Protein AF-A0A9P5XIA2-F1 (afdb_monomer_lite)

Organism: NCBI:txid1400762

Structure (mmCIF, N/CA/C/O backbone):
data_AF-A0A9P5XIA2-F1
#
_entry.id   AF-A0A9P5XIA2-F1
#
loop_
_atom_site.group_PDB
_atom_site.id
_atom_site.type_symbol
_atom_site.label_atom_id
_atom_site.label_alt_id
_atom_site.label_comp_id
_atom_site.label_asym_id
_atom_site.label_entity_id
_atom_site.label_seq_id
_atom_site.pdbx_PDB_ins_code
_atom_site.Cartn_x
_atom_site.Cartn_y
_atom_site.Cartn_z
_atom_site.occupancy
_atom_site.B_iso_or_equiv
_atom_site.auth_seq_id
_atom_site.auth_comp_id
_atom_site.auth_asym_id
_atom_site.auth_atom_id
_atom_site.pdbx_PDB_model_num
ATOM 1 N N . MET A 1 1 ? -9.501 16.429 47.207 1.00 60.09 1 MET A N 1
ATOM 2 C CA . MET A 1 1 ? -9.971 17.056 45.946 1.00 60.09 1 MET A CA 1
ATOM 3 C C . MET A 1 1 ? -9.148 16.689 44.700 1.00 60.09 1 MET A C 1
ATOM 5 O O . MET A 1 1 ? -9.708 16.750 43.618 1.00 60.09 1 MET A O 1
ATOM 9 N N . TYR A 1 2 ? -7.888 16.240 44.804 1.00 67.25 2 TYR A N 1
ATOM 10 C CA . TYR A 1 2 ? -7.043 15.935 43.628 1.00 67.25 2 TYR A CA 1
ATOM 11 C C . TYR A 1 2 ? -7.460 14.675 42.832 1.00 67.25 2 TYR A C 1
ATOM 13 O O . TYR A 1 2 ? -7.381 14.652 41.609 1.00 67.25 2 TYR A O 1
ATOM 21 N N . HIS A 1 3 ? -7.998 13.654 43.509 1.00 76.81 3 HIS A N 1
ATOM 22 C CA . HIS A 1 3 ? -8.394 12.381 42.886 1.00 76.81 3 HIS A CA 1
ATOM 23 C C . HIS A 1 3 ? -9.513 12.520 41.834 1.00 76.81 3 HIS A C 1
ATOM 25 O O . HIS A 1 3 ? -9.555 11.770 40.867 1.00 76.81 3 HIS A O 1
ATOM 31 N N . ARG A 1 4 ? -10.417 13.502 41.986 1.00 78.31 4 ARG A N 1
ATOM 32 C CA . ARG A 1 4 ? -11.490 13.744 41.002 1.00 78.31 4 ARG A CA 1
ATOM 33 C C . ARG A 1 4 ? -10.972 14.404 39.723 1.00 78.31 4 ARG A C 1
ATOM 35 O O . ARG A 1 4 ? -11.430 14.041 38.649 1.00 78.31 4 ARG A O 1
ATOM 42 N N . ASN A 1 5 ? -10.000 15.311 39.831 1.00 83.44 5 ASN A N 1
ATOM 43 C CA . ASN A 1 5 ? -9.416 15.974 38.663 1.00 83.44 5 ASN A CA 1
ATOM 44 C C . ASN A 1 5 ? -8.568 15.009 37.825 1.00 83.44 5 ASN A C 1
ATOM 46 O O . ASN A 1 5 ? -8.621 15.071 36.603 1.00 83.44 5 ASN A O 1
ATOM 50 N N . LEU A 1 6 ? -7.847 14.078 38.463 1.00 88.62 6 LEU A N 1
ATOM 51 C CA . LEU A 1 6 ? -7.037 13.086 37.747 1.00 88.62 6 LEU A CA 1
ATOM 52 C C . LEU A 1 6 ? -7.884 12.177 36.846 1.00 88.62 6 LEU A C 1
ATOM 54 O O . LEU A 1 6 ? -7.543 11.954 35.686 1.00 88.62 6 LEU A O 1
ATOM 58 N N . ASN A 1 7 ? -9.009 11.689 37.375 1.00 88.12 7 ASN A N 1
ATOM 59 C CA . ASN A 1 7 ? -9.893 10.779 36.649 1.00 88.12 7 ASN A CA 1
ATOM 60 C C . ASN A 1 7 ? -10.528 11.458 35.431 1.00 88.12 7 ASN A C 1
ATOM 62 O O . ASN A 1 7 ? -10.588 10.860 34.360 1.00 88.12 7 ASN A O 1
ATOM 66 N N . SER A 1 8 ? -10.951 12.717 35.567 1.00 86.44 8 SER A N 1
ATOM 67 C CA . SER A 1 8 ? -11.524 13.478 34.452 1.00 86.44 8 SER A CA 1
ATOM 68 C C . SER A 1 8 ? -10.511 13.698 33.326 1.00 86.44 8 SER A C 1
ATOM 70 O O . SER A 1 8 ? -10.838 13.495 32.158 1.00 86.44 8 SER A O 1
ATOM 72 N N . THR A 1 9 ? -9.265 14.045 33.656 1.00 91.38 9 THR A N 1
ATOM 73 C CA . THR A 1 9 ? -8.207 14.240 32.652 1.00 91.38 9 THR A CA 1
ATOM 74 C C . THR A 1 9 ? -7.820 12.928 31.966 1.00 91.38 9 THR A C 1
ATOM 76 O O . THR A 1 9 ? -7.597 12.915 30.758 1.00 91.38 9 THR A O 1
ATOM 79 N N . LEU A 1 10 ? -7.795 11.809 32.698 1.00 91.75 10 LEU A N 1
ATOM 80 C CA . LEU A 1 10 ? -7.494 10.487 32.140 1.00 91.75 10 LEU A CA 1
ATOM 81 C C . LEU A 1 10 ? -8.541 10.031 31.112 1.00 91.75 10 LEU A C 1
ATOM 83 O O . LEU A 1 10 ? -8.175 9.471 30.078 1.00 91.75 10 LEU A O 1
ATOM 87 N N . VAL A 1 11 ? -9.825 10.290 31.372 1.00 92.56 11 VAL A N 1
ATOM 88 C CA . VAL A 1 11 ? -10.928 9.931 30.462 1.00 92.56 11 VAL A CA 1
ATOM 89 C C . VAL A 1 11 ? -10.922 10.809 29.210 1.00 92.56 11 VAL A C 1
ATOM 91 O O . VAL A 1 11 ? -11.108 10.299 28.108 1.00 92.56 11 VAL A O 1
ATOM 94 N N . LEU A 1 12 ? -10.634 12.109 29.345 1.00 91.56 12 LEU A N 1
ATOM 95 C CA . LEU A 1 12 ? -10.448 12.995 28.189 1.00 91.56 12 LEU A CA 1
ATOM 96 C C . LEU A 1 12 ? -9.244 12.567 27.336 1.00 91.56 12 LEU A C 1
ATOM 98 O O . LEU A 1 12 ? -9.320 12.588 26.110 1.00 91.56 12 LEU A O 1
ATOM 102 N N . LEU A 1 13 ? -8.155 12.129 27.973 1.00 91.50 13 LEU A N 1
ATOM 103 C CA . LEU A 1 13 ? -6.953 11.667 27.281 1.00 91.50 13 LEU A CA 1
ATOM 104 C C . LEU A 1 13 ? -7.182 10.340 26.542 1.00 91.50 13 LEU A C 1
ATOM 106 O O . LEU A 1 13 ? -6.818 10.215 25.376 1.00 91.50 13 LEU A O 1
ATOM 110 N N . THR A 1 14 ? -7.816 9.358 27.189 1.00 88.62 14 THR A N 1
ATOM 111 C CA . THR A 1 14 ? -8.122 8.058 26.560 1.00 88.62 14 THR A CA 1
ATOM 112 C C . THR A 1 14 ? -9.222 8.155 25.506 1.00 88.62 14 THR A C 1
ATOM 114 O O . THR A 1 14 ? -9.151 7.445 24.508 1.00 88.62 14 THR A O 1
ATOM 117 N N . GLY A 1 15 ? -10.197 9.054 25.668 1.00 86.69 15 GLY A N 1
ATOM 118 C CA . GLY A 1 15 ? -11.203 9.339 24.641 1.00 86.69 15 GLY A CA 1
ATOM 119 C C . GLY A 1 15 ? -10.664 10.149 23.457 1.00 86.69 15 GLY A C 1
ATOM 120 O O . GLY A 1 15 ? -11.168 10.014 22.345 1.00 86.69 15 GLY A O 1
ATOM 121 N N . GLY A 1 16 ? -9.638 10.976 23.682 1.00 88.25 16 GLY A N 1
ATOM 122 C CA . GLY A 1 16 ? -9.041 11.834 22.658 1.00 88.25 16 GLY A CA 1
ATOM 123 C C . GLY A 1 16 ? -8.021 11.141 21.754 1.00 88.25 16 GLY A C 1
ATOM 124 O O . GLY A 1 16 ? -7.810 11.605 20.636 1.00 88.25 16 GLY A O 1
ATOM 125 N N . ILE A 1 17 ? -7.392 10.046 22.198 1.00 89.44 17 ILE A N 1
ATOM 126 C CA . ILE A 1 17 ? -6.417 9.295 21.391 1.00 89.44 17 ILE A CA 1
ATOM 127 C C . ILE A 1 17 ? -7.159 8.234 20.563 1.00 89.44 17 ILE A C 1
ATOM 129 O O . ILE A 1 17 ? -7.644 7.244 21.117 1.00 89.44 17 ILE A O 1
ATOM 133 N N . PRO A 1 18 ? -7.235 8.375 19.227 1.00 85.12 18 PRO A N 1
ATOM 134 C CA . PRO A 1 18 ? -7.994 7.456 18.395 1.00 85.12 18 PRO A CA 1
ATOM 135 C C . PRO A 1 18 ? -7.162 6.204 18.080 1.00 85.12 18 PRO A C 1
ATOM 137 O O . PRO A 1 18 ? -6.648 6.041 16.972 1.00 85.12 18 PRO A O 1
ATOM 140 N N . ASN A 1 19 ? -7.048 5.280 19.039 1.00 83.75 19 ASN A N 1
ATOM 141 C CA . ASN A 1 19 ? -6.317 4.015 18.852 1.00 83.75 19 ASN A CA 1
ATOM 142 C C . ASN A 1 19 ? -6.843 3.180 17.667 1.00 83.75 19 ASN A C 1
ATOM 144 O O . ASN A 1 19 ? -6.085 2.462 17.018 1.00 83.75 19 ASN A O 1
ATOM 148 N N . SER A 1 20 ? -8.132 3.300 17.348 1.00 88.62 20 SER A N 1
ATOM 149 C CA . SER A 1 20 ? -8.774 2.606 16.228 1.00 88.62 20 SER A CA 1
ATOM 150 C C . SER A 1 20 ? -8.341 3.123 14.853 1.00 88.62 20 SER A C 1
ATOM 152 O O . SER A 1 20 ? -8.364 2.365 13.881 1.00 88.62 20 SER A O 1
ATOM 154 N N . MET A 1 21 ? -7.903 4.382 14.745 1.00 91.81 21 MET A N 1
ATOM 155 C CA . MET A 1 21 ? -7.559 4.994 13.457 1.00 91.81 21 MET A CA 1
ATOM 156 C C . MET A 1 21 ? -6.360 4.300 12.797 1.00 91.81 21 MET A C 1
ATOM 158 O O . MET A 1 21 ? -6.366 4.052 11.590 1.00 91.81 21 MET A O 1
ATOM 162 N N . HIS A 1 22 ? -5.361 3.911 13.594 1.00 88.81 22 HIS A N 1
ATOM 163 C CA . HIS A 1 22 ? -4.189 3.181 13.102 1.00 88.81 22 HIS A CA 1
ATOM 164 C C . HIS A 1 22 ? -4.533 1.769 12.606 1.00 88.81 22 HIS A C 1
ATOM 166 O O . HIS A 1 22 ? -3.971 1.300 11.608 1.00 88.81 22 HIS A O 1
ATOM 172 N N . THR A 1 23 ? -5.484 1.102 13.262 1.00 94.25 23 THR A N 1
ATOM 173 C CA . THR A 1 23 ? -5.937 -0.238 12.876 1.00 94.25 23 THR A CA 1
ATOM 174 C C . THR A 1 23 ? -6.693 -0.203 11.553 1.00 94.25 23 THR A C 1
ATOM 176 O O . THR A 1 23 ? -6.376 -0.970 10.643 1.00 94.25 23 THR A O 1
ATOM 179 N N . ILE A 1 24 ? -7.649 0.718 11.409 1.00 94.69 24 ILE A N 1
ATOM 180 C CA . ILE A 1 24 ? -8.483 0.824 10.202 1.00 94.69 24 ILE A CA 1
ATOM 181 C C . ILE A 1 24 ? -7.621 1.167 8.980 1.00 94.69 24 ILE A C 1
ATOM 183 O O . ILE A 1 24 ? -7.801 0.581 7.909 1.00 94.69 24 ILE A O 1
ATOM 187 N N . LEU A 1 25 ? -6.639 2.061 9.141 1.00 93.12 25 LEU A N 1
ATOM 188 C CA . LEU A 1 25 ? -5.694 2.401 8.078 1.00 93.12 25 LEU A CA 1
ATOM 189 C C . LEU A 1 25 ? -4.910 1.171 7.593 1.00 93.12 25 LEU A C 1
ATOM 191 O O . LEU A 1 25 ? -4.820 0.936 6.390 1.00 93.12 25 LEU A O 1
ATOM 195 N N . SER A 1 26 ? -4.380 0.365 8.517 1.00 93.44 26 SER A N 1
ATOM 196 C CA . SER A 1 26 ? -3.600 -0.834 8.179 1.00 93.44 26 SER A CA 1
ATOM 197 C C . SER A 1 26 ? -4.432 -1.874 7.429 1.00 93.44 26 SER A C 1
ATOM 199 O O . SER A 1 26 ? -3.982 -2.407 6.415 1.00 93.44 26 SER A O 1
ATOM 201 N N . VAL A 1 27 ? -5.667 -2.119 7.877 1.00 94.62 27 VAL A N 1
ATOM 202 C CA . VAL A 1 27 ? -6.590 -3.051 7.207 1.00 94.62 27 VAL A CA 1
ATOM 203 C C . VAL A 1 27 ? -6.945 -2.550 5.807 1.00 94.62 27 VAL A C 1
ATOM 205 O O . VAL A 1 27 ? -6.914 -3.322 4.851 1.00 94.62 27 VAL A O 1
ATOM 208 N N . THR A 1 28 ? -7.213 -1.251 5.661 1.00 94.62 28 THR A N 1
ATOM 209 C CA . THR A 1 28 ? -7.545 -0.646 4.363 1.00 94.62 28 THR A CA 1
ATOM 210 C C . THR A 1 28 ? -6.390 -0.792 3.374 1.00 94.62 28 THR A C 1
ATOM 212 O O . THR A 1 28 ? -6.601 -1.199 2.231 1.00 94.62 28 THR A O 1
ATOM 215 N N . LEU A 1 29 ? -5.154 -0.531 3.814 1.00 93.00 29 LEU A N 1
ATOM 216 C CA . LEU A 1 29 ? -3.971 -0.711 2.973 1.00 93.00 29 LEU A CA 1
ATOM 217 C C . LEU A 1 29 ? -3.705 -2.180 2.640 1.00 93.00 29 LEU A C 1
ATOM 219 O O . LEU A 1 29 ? -3.279 -2.466 1.527 1.00 93.00 29 LEU A O 1
ATOM 223 N N . PHE A 1 30 ? -3.965 -3.108 3.561 1.00 93.62 30 PHE A N 1
ATOM 224 C CA . PHE A 1 30 ? -3.831 -4.540 3.293 1.00 93.62 30 PHE A CA 1
ATOM 225 C C . PHE A 1 30 ? -4.813 -5.006 2.208 1.00 93.62 30 PHE A C 1
ATOM 227 O O . PHE A 1 30 ? -4.415 -5.666 1.247 1.00 93.62 30 PHE A O 1
ATOM 234 N N . VAL A 1 31 ? -6.081 -4.602 2.314 1.00 94.12 31 VAL A N 1
ATOM 235 C CA . VAL A 1 31 ? -7.097 -4.890 1.291 1.00 94.12 31 VAL A CA 1
ATOM 236 C C . VAL A 1 31 ? -6.716 -4.241 -0.045 1.00 94.12 31 VAL A C 1
ATOM 238 O O . VAL A 1 31 ? -6.794 -4.891 -1.088 1.00 94.12 31 VAL A O 1
ATOM 241 N N . GLY A 1 32 ? -6.236 -2.994 -0.029 1.00 92.38 32 GLY A N 1
ATOM 242 C CA . GLY A 1 32 ? -5.720 -2.310 -1.218 1.00 92.38 32 GLY A CA 1
ATOM 243 C C . GLY A 1 32 ? -4.529 -3.036 -1.854 1.00 92.38 32 GLY A C 1
ATOM 244 O O . GLY A 1 32 ? -4.518 -3.254 -3.063 1.00 92.38 32 GLY A O 1
ATOM 245 N N . ALA A 1 33 ? -3.571 -3.501 -1.049 1.00 92.06 33 ALA A N 1
ATOM 246 C CA . ALA A 1 33 ? -2.412 -4.270 -1.504 1.00 92.06 33 ALA A CA 1
ATOM 247 C C . ALA A 1 33 ? -2.815 -5.598 -2.161 1.00 92.06 33 ALA A C 1
ATOM 249 O O . ALA A 1 33 ? -2.264 -5.960 -3.202 1.00 92.06 33 ALA A O 1
ATOM 250 N N . GLN A 1 34 ? -3.824 -6.287 -1.617 1.00 92.75 34 GLN A N 1
ATOM 251 C CA . GLN A 1 34 ? -4.385 -7.483 -2.249 1.00 92.75 34 GLN A CA 1
ATOM 252 C C . GLN A 1 34 ? -4.974 -7.165 -3.632 1.00 92.75 34 GLN A C 1
ATOM 254 O O . GLN A 1 34 ? -4.771 -7.924 -4.582 1.00 92.75 34 GLN A O 1
ATOM 259 N N . ARG A 1 35 ? -5.667 -6.028 -3.776 1.00 92.12 35 ARG A N 1
ATOM 260 C CA . ARG A 1 35 ? -6.200 -5.574 -5.071 1.00 92.12 35 ARG A CA 1
ATOM 261 C C . ARG A 1 35 ? -5.094 -5.165 -6.043 1.00 92.12 35 ARG A C 1
ATOM 263 O O . ARG A 1 35 ? -5.213 -5.473 -7.226 1.00 92.12 35 ARG A O 1
ATOM 270 N N . PHE A 1 36 ? -4.008 -4.549 -5.580 1.00 92.56 36 PHE A N 1
ATOM 271 C CA . PHE A 1 36 ? -2.852 -4.238 -6.430 1.00 92.56 36 PHE A CA 1
ATOM 272 C C . PHE A 1 36 ? -2.194 -5.505 -6.986 1.00 92.56 36 PHE A C 1
ATOM 274 O O . PHE A 1 36 ? -1.932 -5.576 -8.188 1.00 92.56 36 PHE A O 1
ATOM 281 N N . ALA A 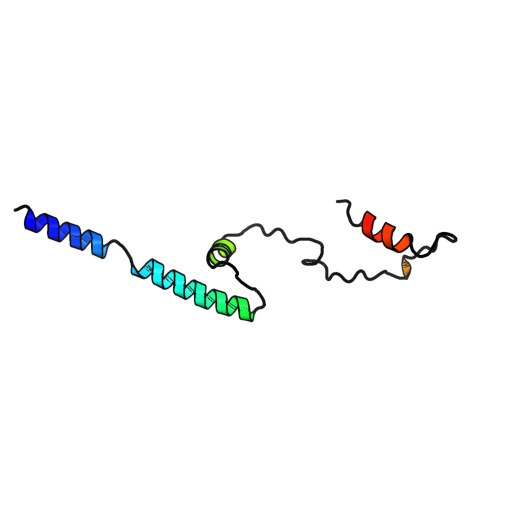1 37 ? -2.049 -6.548 -6.164 1.00 91.88 37 ALA A N 1
ATOM 282 C CA . ALA A 1 37 ? -1.503 -7.828 -6.611 1.00 91.88 37 ALA A CA 1
ATOM 283 C C . ALA A 1 37 ? -2.360 -8.481 -7.714 1.00 91.88 37 ALA A C 1
ATOM 285 O O . ALA A 1 37 ? -1.818 -9.013 -8.683 1.00 91.88 37 ALA 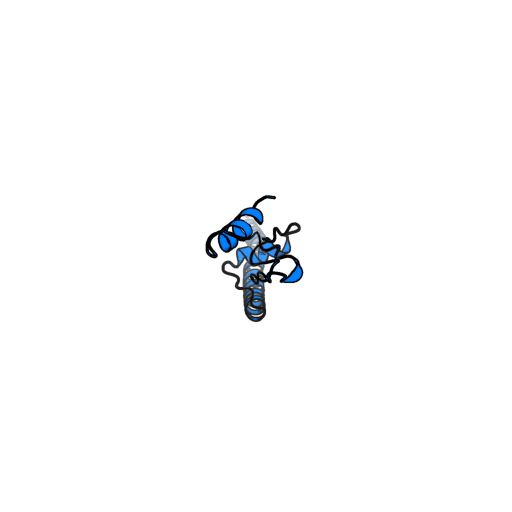A O 1
ATOM 286 N N . GLN A 1 38 ? -3.693 -8.373 -7.626 1.00 93.19 38 GLN A N 1
ATOM 287 C CA . GLN A 1 38 ? -4.610 -8.842 -8.679 1.00 93.19 38 GLN A CA 1
ATOM 288 C C . GLN A 1 38 ? -4.413 -8.103 -10.015 1.00 93.19 38 GLN A C 1
ATOM 290 O O . GLN A 1 38 ? -4.617 -8.689 -11.075 1.00 93.19 38 GLN A O 1
ATOM 295 N N . HIS A 1 39 ? -3.961 -6.846 -9.978 1.00 90.06 39 HIS A N 1
ATOM 296 C CA . HIS A 1 39 ? -3.675 -6.020 -11.157 1.00 90.06 39 HIS A CA 1
ATOM 297 C C . HIS A 1 39 ? -2.198 -6.080 -11.591 1.00 90.06 39 HIS A C 1
ATOM 299 O O . HIS A 1 39 ? -1.737 -5.204 -12.319 1.00 90.06 39 HIS A O 1
ATOM 305 N N . LYS A 1 40 ? -1.449 -7.115 -11.173 1.00 87.44 40 LYS A N 1
ATOM 306 C CA . LYS A 1 40 ? -0.012 -7.310 -11.469 1.00 87.44 40 LYS A CA 1
ATOM 307 C C . LYS A 1 40 ? 0.915 -6.226 -10.892 1.00 87.44 40 LYS A C 1
ATOM 309 O O . LYS A 1 40 ? 2.055 -6.107 -11.333 1.00 87.44 40 LYS A O 1
ATOM 314 N N . ALA A 1 41 ? 0.466 -5.474 -9.888 1.00 85.44 41 ALA A N 1
ATOM 315 C CA . ALA A 1 41 ? 1.283 -4.516 -9.149 1.00 85.44 41 ALA A CA 1
ATOM 316 C C . ALA A 1 41 ? 1.632 -5.090 -7.766 1.00 85.44 41 ALA A C 1
ATOM 318 O O . ALA A 1 41 ? 0.785 -5.189 -6.880 1.00 85.44 41 ALA A O 1
ATOM 319 N N . ILE A 1 42 ? 2.885 -5.506 -7.577 1.00 87.38 42 ILE A N 1
ATOM 320 C CA . ILE A 1 42 ? 3.347 -6.093 -6.313 1.00 87.38 42 ILE A CA 1
ATOM 321 C C . ILE A 1 42 ? 3.817 -4.970 -5.388 1.00 87.38 42 ILE A C 1
ATOM 323 O O . ILE A 1 42 ? 4.792 -4.281 -5.676 1.00 87.38 42 ILE A O 1
ATOM 327 N N . VAL A 1 43 ? 3.136 -4.808 -4.253 1.00 86.62 43 VAL A N 1
ATOM 328 C CA . VAL A 1 43 ? 3.522 -3.857 -3.206 1.00 86.62 43 VAL A CA 1
ATOM 329 C C . VAL A 1 43 ? 4.420 -4.566 -2.194 1.00 86.62 43 VAL A C 1
ATOM 331 O O . VAL A 1 43 ? 3.946 -5.330 -1.359 1.00 86.62 43 VAL A O 1
ATOM 334 N N . THR A 1 44 ? 5.725 -4.307 -2.251 1.00 88.56 44 THR A N 1
ATOM 335 C CA . THR A 1 44 ? 6.725 -4.851 -1.309 1.00 88.56 44 THR A CA 1
ATOM 336 C C . THR A 1 44 ? 6.657 -4.204 0.071 1.00 88.56 44 THR A C 1
ATOM 338 O O . THR A 1 44 ? 6.998 -4.834 1.070 1.00 88.56 44 THR A O 1
ATOM 341 N N . ARG A 1 45 ? 6.206 -2.947 0.150 1.00 89.62 45 ARG A N 1
ATOM 342 C CA . ARG A 1 45 ? 6.067 -2.204 1.405 1.00 89.62 45 ARG A CA 1
ATOM 343 C C . ARG A 1 45 ? 4.734 -1.478 1.443 1.00 89.62 45 ARG A C 1
ATOM 345 O O . ARG A 1 45 ? 4.435 -0.673 0.569 1.00 89.62 45 ARG A O 1
ATOM 352 N N . ILE A 1 46 ? 3.972 -1.700 2.510 1.00 87.06 46 ILE A N 1
ATOM 353 C CA . ILE A 1 46 ? 2.688 -1.026 2.752 1.00 87.06 46 ILE A CA 1
ATOM 354 C C . ILE A 1 46 ? 2.849 0.508 2.708 1.00 87.06 46 ILE A C 1
ATOM 356 O O . ILE A 1 46 ? 1.995 1.206 2.173 1.00 87.06 46 ILE A O 1
ATOM 360 N N . THR A 1 47 ? 3.979 1.035 3.191 1.00 87.88 47 THR A N 1
ATOM 361 C CA . THR A 1 47 ? 4.314 2.469 3.139 1.00 87.88 47 THR A CA 1
ATOM 362 C C . THR A 1 47 ? 4.299 3.029 1.712 1.00 87.88 47 THR A C 1
ATOM 364 O O . THR A 1 47 ? 3.719 4.085 1.483 1.00 87.88 47 THR A O 1
ATOM 367 N N . THR A 1 48 ? 4.824 2.283 0.737 1.00 85.31 48 THR A N 1
ATOM 368 C CA . THR A 1 48 ? 4.905 2.710 -0.667 1.00 85.31 48 THR A CA 1
ATOM 369 C C . THR A 1 48 ? 3.522 2.881 -1.293 1.00 85.31 48 THR A C 1
ATOM 371 O O . THR A 1 48 ? 3.306 3.810 -2.063 1.00 85.31 48 THR A O 1
ATOM 374 N N . ALA A 1 49 ? 2.552 2.042 -0.911 1.00 88.44 49 ALA A N 1
ATOM 375 C CA . ALA A 1 49 ? 1.167 2.178 -1.367 1.00 88.44 49 ALA A CA 1
ATOM 376 C C . ALA A 1 49 ? 0.469 3.435 -0.817 1.00 88.44 49 ALA A C 1
ATOM 378 O O . ALA A 1 49 ? -0.449 3.955 -1.445 1.00 88.44 49 ALA A O 1
ATOM 379 N N . LYS A 1 50 ? 0.883 3.938 0.353 1.00 87.38 50 LYS A N 1
ATOM 380 C CA . LYS A 1 50 ? 0.395 5.219 0.888 1.00 87.38 50 LYS A CA 1
ATOM 381 C C . LYS A 1 50 ? 1.020 6.393 0.137 1.00 87.38 50 LYS A C 1
ATOM 383 O O . LYS A 1 50 ? 0.329 7.351 -0.194 1.00 87.38 50 LYS A O 1
ATOM 388 N N . GLU A 1 51 ? 2.323 6.318 -0.101 1.00 87.69 51 GLU A N 1
ATOM 389 C CA . GLU A 1 51 ? 3.107 7.381 -0.736 1.00 87.69 51 GLU A CA 1
ATOM 390 C C . GLU A 1 51 ? 2.734 7.565 -2.211 1.00 87.69 51 GLU A C 1
ATOM 392 O O . GLU A 1 51 ? 2.670 8.697 -2.688 1.00 87.69 51 GLU A O 1
ATOM 397 N N . SER A 1 52 ? 2.378 6.483 -2.912 1.00 84.62 52 SER A N 1
ATOM 398 C CA . SER A 1 52 ? 1.961 6.540 -4.318 1.00 84.62 52 SER A CA 1
ATOM 399 C C . SER A 1 52 ? 0.696 7.371 -4.558 1.00 84.62 52 SER A C 1
ATOM 401 O O . SER A 1 52 ? 0.495 7.856 -5.665 1.00 84.62 52 SER A O 1
ATOM 403 N N . VAL A 1 53 ? -0.153 7.560 -3.541 1.00 84.75 53 VAL A N 1
ATOM 404 C CA . VAL A 1 53 ? -1.381 8.373 -3.643 1.00 84.75 53 VAL A CA 1
ATOM 405 C C . VAL A 1 53 ? -1.070 9.876 -3.707 1.00 84.75 53 VAL A C 1
ATOM 407 O O . VAL A 1 53 ? -1.877 10.645 -4.218 1.00 84.75 53 VAL A O 1
ATOM 410 N N . GLY A 1 54 ? 0.097 10.300 -3.214 1.00 85.12 54 GLY A N 1
ATOM 411 C CA . GLY A 1 54 ? 0.539 11.699 -3.223 1.00 85.12 54 GLY A CA 1
ATOM 412 C C . GLY A 1 54 ? 1.579 12.024 -4.295 1.00 85.12 54 GLY A C 1
ATOM 413 O O . GLY A 1 54 ? 2.131 13.123 -4.282 1.00 85.12 54 GLY A O 1
ATOM 414 N N . VAL A 1 55 ? 1.893 11.082 -5.190 1.00 88.50 55 VAL A N 1
ATOM 415 C CA . VAL A 1 55 ? 2.891 11.293 -6.243 1.00 88.50 55 VAL A CA 1
ATOM 416 C C . VAL A 1 55 ? 2.263 12.067 -7.404 1.00 88.50 55 VAL A C 1
ATOM 418 O O . VAL A 1 55 ? 1.330 11.601 -8.051 1.00 88.50 55 VAL A O 1
ATOM 421 N N . THR A 1 56 ? 2.784 13.264 -7.676 1.00 85.88 56 THR A N 1
ATOM 422 C CA . THR A 1 56 ? 2.366 14.094 -8.825 1.00 85.88 56 THR A CA 1
ATOM 423 C C . THR A 1 56 ? 3.295 13.918 -10.027 1.00 85.88 56 THR A C 1
ATOM 425 O O . THR A 1 56 ? 2.891 14.131 -11.166 1.00 85.88 56 THR A O 1
ATOM 428 N N . ILE A 1 57 ? 4.549 13.527 -9.784 1.00 85.06 57 ILE A N 1
ATOM 429 C CA . ILE A 1 57 ? 5.570 13.332 -10.816 1.00 85.06 57 ILE A CA 1
ATOM 430 C C . ILE A 1 57 ? 5.977 11.863 -10.791 1.00 85.06 57 ILE A C 1
ATOM 432 O O . ILE A 1 57 ? 6.488 11.375 -9.784 1.00 85.06 57 ILE A O 1
ATOM 436 N N . PHE A 1 58 ? 5.743 11.163 -11.900 1.00 78.94 58 PHE A N 1
ATOM 437 C CA . PHE A 1 58 ? 6.137 9.771 -12.074 1.00 78.94 58 PHE A CA 1
ATOM 438 C C . PHE A 1 58 ? 7.227 9.681 -13.143 1.00 78.94 58 PHE A C 1
ATOM 440 O O . PHE A 1 58 ? 6.969 9.869 -14.332 1.00 78.94 58 PHE A O 1
ATOM 447 N N . CYS A 1 59 ? 8.458 9.405 -12.721 1.00 79.69 59 CYS A N 1
ATOM 448 C CA . CYS A 1 59 ? 9.565 9.159 -13.637 1.00 79.69 59 CYS A CA 1
ATOM 449 C C . CYS A 1 59 ? 9.427 7.735 -14.193 1.00 79.69 59 CYS A C 1
ATOM 451 O O . CYS A 1 59 ? 9.694 6.766 -13.487 1.00 79.69 59 CYS A O 1
ATOM 453 N N . SER A 1 60 ? 8.973 7.603 -15.440 1.00 75.12 60 SER A N 1
ATOM 454 C CA . SER A 1 60 ? 8.954 6.314 -16.143 1.00 75.12 60 SER A CA 1
ATOM 455 C C . SER A 1 60 ? 10.262 6.114 -16.891 1.00 75.12 60 SER A C 1
ATOM 457 O O . SER A 1 60 ? 10.663 6.983 -17.664 1.00 75.12 60 SER A O 1
A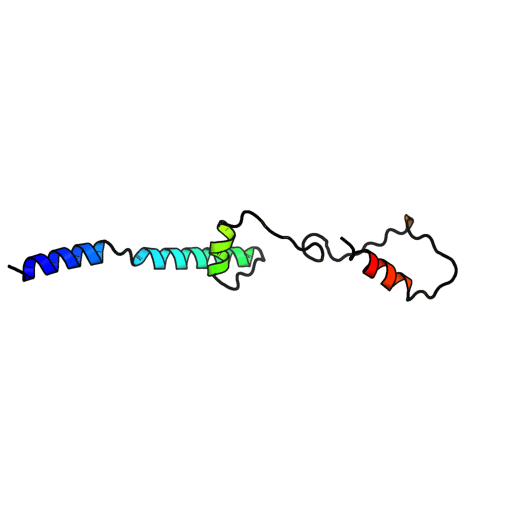TOM 459 N N . ASP A 1 61 ? 10.906 4.966 -16.688 1.00 83.62 61 ASP A N 1
ATOM 460 C CA . ASP A 1 61 ? 12.118 4.631 -17.427 1.00 83.62 61 ASP A CA 1
ATOM 461 C C . ASP A 1 61 ? 11.810 4.282 -18.897 1.00 83.62 61 ASP A C 1
ATOM 463 O O . ASP A 1 61 ? 10.801 3.644 -19.225 1.00 83.62 61 ASP A O 1
ATOM 467 N N . LYS A 1 62 ? 12.678 4.718 -19.814 1.00 64.50 62 LYS A N 1
ATOM 468 C CA . LYS A 1 62 ? 12.448 4.602 -21.265 1.00 64.50 62 LYS A CA 1
ATOM 469 C C . LYS A 1 62 ? 12.532 3.150 -21.744 1.00 64.50 62 LYS A C 1
ATOM 471 O O . LYS A 1 62 ? 11.737 2.745 -22.599 1.00 64.50 62 LYS A O 1
ATOM 476 N N . ILE A 1 63 ? 13.482 2.372 -21.219 1.00 60.72 63 ILE A N 1
ATOM 477 C CA . ILE A 1 63 ? 13.776 1.007 -21.675 1.00 60.72 63 ILE A CA 1
ATOM 478 C C . ILE A 1 63 ? 13.069 0.014 -20.748 1.00 60.72 63 ILE A C 1
ATOM 480 O O . ILE A 1 63 ? 13.335 -0.049 -19.557 1.00 60.72 63 ILE A O 1
ATOM 484 N N . GLY A 1 64 ? 12.132 -0.769 -21.286 1.00 56.34 64 GLY A N 1
ATOM 485 C CA . GLY A 1 64 ? 11.439 -1.811 -20.520 1.00 56.34 64 GLY A CA 1
ATOM 486 C C . GLY A 1 64 ? 10.204 -1.364 -19.723 1.00 56.34 64 GLY A C 1
ATOM 487 O O . GLY A 1 64 ? 9.471 -2.241 -19.274 1.00 56.34 64 GLY A O 1
ATOM 488 N N . THR A 1 65 ? 9.914 -0.056 -19.606 1.00 63.81 65 THR A N 1
ATOM 489 C CA . THR A 1 65 ? 8.614 0.443 -19.091 1.00 63.81 65 THR A CA 1
ATOM 490 C C . THR A 1 65 ? 7.761 1.068 -20.198 1.00 63.81 65 THR A C 1
ATOM 492 O O . THR A 1 65 ? 6.644 0.614 -20.431 1.00 63.81 65 THR A O 1
ATOM 495 N N . LEU A 1 66 ? 8.277 2.069 -20.926 1.00 58.78 66 LEU A N 1
ATOM 496 C CA . LEU A 1 66 ? 7.524 2.717 -22.015 1.00 58.78 66 LEU A CA 1
ATOM 497 C C . LEU A 1 66 ? 7.662 1.989 -23.360 1.00 58.78 66 LEU A C 1
ATOM 499 O O . LEU A 1 66 ? 6.730 1.956 -24.163 1.00 58.78 66 LEU A O 1
ATOM 503 N N . THR A 1 67 ? 8.827 1.391 -23.608 1.00 54.38 67 THR A N 1
ATOM 504 C CA . THR A 1 67 ? 9.067 0.567 -24.793 1.00 54.38 67 THR A CA 1
ATOM 505 C C . THR A 1 67 ? 8.975 -0.908 -24.422 1.00 54.38 67 THR A C 1
ATOM 507 O O . THR A 1 67 ? 9.688 -1.397 -23.545 1.00 54.38 67 THR A O 1
ATOM 510 N N . ILE A 1 68 ? 8.115 -1.653 -25.124 1.00 57.12 68 ILE A N 1
ATOM 511 C CA . ILE A 1 68 ? 8.311 -3.099 -25.260 1.00 57.12 68 ILE A CA 1
ATOM 512 C C . ILE A 1 68 ?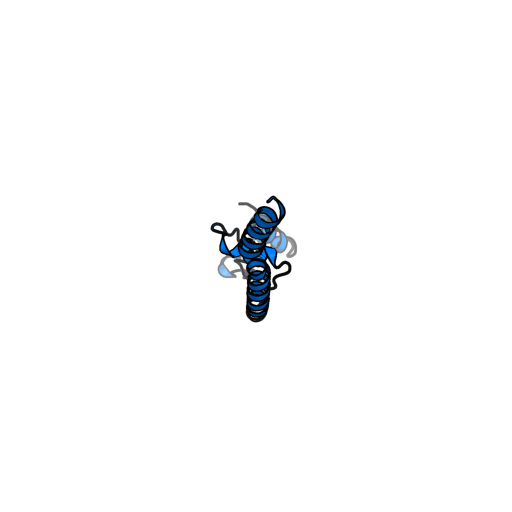 9.721 -3.267 -25.817 1.00 57.12 68 ILE A C 1
ATOM 514 O O . ILE A 1 68 ? 10.010 -2.711 -26.873 1.00 57.12 68 ILE A O 1
ATOM 518 N N . ASN A 1 69 ? 10.589 -3.984 -25.097 1.00 59.97 69 ASN A N 1
ATOM 519 C CA . ASN A 1 69 ? 11.980 -4.282 -25.463 1.00 59.97 69 ASN A CA 1
ATOM 520 C C . ASN A 1 69 ? 12.050 -5.208 -26.702 1.00 59.97 69 ASN A C 1
ATOM 522 O O . ASN A 1 69 ? 12.609 -6.300 -26.681 1.00 59.97 69 ASN A O 1
ATOM 526 N N . LYS A 1 70 ? 11.372 -4.791 -27.772 1.00 57.84 70 LYS A N 1
ATOM 527 C CA . LYS A 1 70 ? 11.246 -5.385 -29.093 1.00 57.84 70 LYS A CA 1
ATOM 528 C C . LYS A 1 70 ? 11.790 -4.351 -30.064 1.00 57.84 70 LYS A C 1
ATOM 530 O O . LYS A 1 70 ? 11.048 -3.563 -30.650 1.00 57.84 70 LYS A O 1
ATOM 535 N N . LEU A 1 71 ? 13.109 -4.345 -30.197 1.00 58.06 71 LEU A N 1
ATOM 536 C CA . LEU A 1 71 ? 13.797 -3.591 -31.234 1.00 58.06 71 LEU A CA 1
ATOM 537 C C . LEU A 1 71 ? 13.388 -4.178 -32.584 1.00 58.06 71 LEU A C 1
ATOM 539 O O . LEU A 1 71 ? 13.901 -5.205 -33.021 1.00 58.06 71 LEU A O 1
ATOM 543 N N . THR A 1 72 ? 12.391 -3.558 -33.208 1.00 56.50 72 THR A N 1
ATOM 544 C CA . THR A 1 72 ? 11.943 -3.946 -34.542 1.00 56.50 72 THR A CA 1
ATOM 545 C C . THR A 1 72 ? 12.812 -3.175 -35.521 1.00 56.50 72 THR A C 1
ATOM 547 O O . THR A 1 72 ? 12.663 -1.966 -35.669 1.00 56.50 72 THR A O 1
ATOM 550 N N . ILE A 1 73 ? 13.787 -3.859 -36.121 1.00 56.94 73 ILE A N 1
ATOM 551 C CA . ILE A 1 73 ? 14.657 -3.263 -37.135 1.00 56.94 73 ILE A CA 1
ATOM 552 C C . ILE A 1 73 ? 13.818 -3.097 -38.402 1.00 56.94 73 ILE A C 1
ATOM 554 O O . ILE A 1 73 ? 13.434 -4.081 -39.039 1.00 56.94 73 ILE A O 1
ATOM 558 N N . ASP A 1 74 ? 13.503 -1.850 -38.744 1.00 50.38 74 ASP A N 1
ATOM 559 C CA . ASP A 1 74 ? 12.805 -1.524 -39.979 1.00 50.38 74 ASP A CA 1
ATOM 560 C C . ASP A 1 74 ? 13.719 -1.831 -41.175 1.00 50.38 74 ASP A C 1
ATOM 562 O O . ASP A 1 74 ? 14.751 -1.188 -41.387 1.00 50.38 74 ASP A O 1
ATOM 566 N N . ARG A 1 75 ? 13.355 -2.860 -41.950 1.00 56.91 75 ARG A N 1
ATOM 567 C CA . ARG A 1 75 ? 14.160 -3.350 -43.080 1.00 56.91 75 ARG A CA 1
ATOM 568 C C . ARG A 1 75 ? 14.322 -2.328 -44.205 1.00 56.91 75 ARG A C 1
ATOM 570 O O . ARG A 1 75 ? 15.205 -2.508 -45.036 1.00 56.91 75 ARG A O 1
ATOM 577 N N . ASN A 1 76 ? 13.518 -1.266 -44.227 1.00 55.03 76 ASN A N 1
ATOM 578 C CA . ASN A 1 76 ? 13.590 -0.230 -45.252 1.00 55.03 76 ASN A CA 1
ATOM 579 C C . ASN A 1 76 ? 14.677 0.821 -44.952 1.00 55.03 76 ASN A C 1
ATOM 581 O O . ASN A 1 76 ? 15.099 1.550 -45.846 1.00 55.03 76 ASN A O 1
ATOM 585 N N . THR A 1 77 ? 15.171 0.873 -43.709 1.00 52.16 77 THR A N 1
ATOM 586 C CA . THR A 1 77 ? 16.227 1.809 -43.275 1.00 52.16 77 THR A CA 1
ATOM 587 C C . THR A 1 77 ? 17.625 1.166 -43.273 1.00 52.16 77 THR A C 1
ATOM 589 O O . THR A 1 77 ? 18.630 1.840 -43.038 1.00 52.16 77 THR A O 1
ATOM 592 N N . ILE A 1 78 ? 17.733 -0.132 -43.588 1.00 52.81 78 ILE A N 1
ATOM 593 C CA . ILE A 1 78 ? 19.014 -0.850 -43.655 1.00 52.81 78 ILE A CA 1
ATOM 594 C C . ILE A 1 78 ? 19.750 -0.459 -44.945 1.00 52.81 78 ILE A C 1
ATOM 596 O O . ILE A 1 78 ? 19.664 -1.122 -45.977 1.00 52.81 78 ILE A O 1
ATOM 600 N N . ARG A 1 79 ? 20.511 0.637 -44.892 1.00 48.47 79 ARG A N 1
ATOM 601 C CA . ARG A 1 79 ? 21.554 0.938 -45.881 1.00 48.47 79 ARG A CA 1
ATOM 602 C C . ARG A 1 79 ? 22.710 -0.032 -45.636 1.00 48.47 79 ARG A C 1
ATOM 6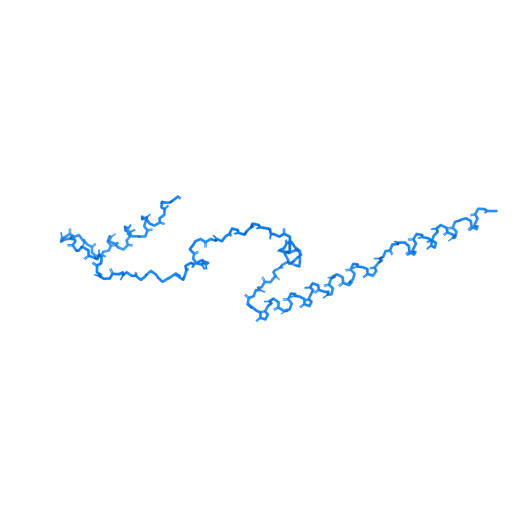04 O O . ARG A 1 79 ? 23.525 0.190 -44.746 1.00 48.47 79 ARG A O 1
ATOM 611 N N . ALA A 1 80 ? 22.763 -1.120 -46.401 1.00 50.69 80 ALA A N 1
ATOM 612 C CA . ALA A 1 80 ? 23.899 -2.033 -46.402 1.00 50.69 80 ALA A CA 1
ATOM 613 C C . ALA A 1 80 ? 25.147 -1.290 -46.908 1.00 50.69 80 ALA A C 1
ATOM 615 O O . ALA A 1 80 ? 25.352 -1.145 -48.113 1.00 50.69 80 ALA A O 1
ATOM 616 N N . TYR A 1 81 ? 25.970 -0.785 -45.985 1.00 44.66 81 TYR A N 1
ATOM 617 C CA . TYR A 1 81 ? 27.347 -0.430 -46.299 1.00 44.66 81 TYR A CA 1
ATOM 618 C C . TYR A 1 81 ? 28.091 -1.739 -46.545 1.00 44.66 81 TYR A C 1
ATOM 620 O O . TYR A 1 81 ? 28.297 -2.552 -45.646 1.00 44.66 81 TYR A O 1
ATOM 628 N N . ILE A 1 82 ? 28.379 -1.975 -47.819 1.00 48.00 82 ILE A N 1
ATOM 629 C CA . ILE A 1 82 ? 29.111 -3.129 -48.315 1.00 48.00 82 ILE A CA 1
ATOM 630 C C . ILE A 1 82 ? 30.456 -3.155 -47.581 1.00 48.00 82 ILE A C 1
ATOM 632 O O . ILE A 1 82 ? 31.200 -2.181 -47.642 1.00 48.00 82 ILE A O 1
ATOM 636 N N . HIS A 1 83 ? 30.738 -4.287 -46.928 1.00 47.25 83 HIS A N 1
ATOM 637 C CA . HIS A 1 83 ? 32.013 -4.650 -46.302 1.00 47.25 83 HIS A CA 1
ATOM 638 C C . HIS A 1 83 ? 32.253 -4.162 -44.861 1.00 47.25 83 HIS A C 1
ATOM 640 O O . HIS A 1 83 ? 33.078 -3.287 -44.639 1.00 47.25 83 HIS A O 1
ATOM 646 N N . CYS A 1 84 ? 31.601 -4.787 -43.874 1.00 43.88 84 CYS A N 1
ATOM 647 C CA . CYS A 1 84 ? 32.168 -4.996 -42.532 1.00 43.88 84 CYS A CA 1
ATOM 648 C C . CYS A 1 84 ? 31.389 -6.099 -41.797 1.00 43.88 84 CYS A C 1
ATOM 650 O O . CYS A 1 84 ? 30.164 -6.172 -41.903 1.00 43.88 84 CYS A O 1
ATOM 652 N N . ASP A 1 85 ? 32.113 -6.959 -41.080 1.00 42.56 85 ASP A N 1
ATOM 653 C CA . ASP A 1 85 ? 31.633 -8.129 -40.345 1.00 42.56 85 ASP A CA 1
ATOM 654 C C . ASP A 1 85 ? 30.276 -7.946 -39.648 1.00 42.56 85 ASP A C 1
ATOM 656 O O . ASP A 1 85 ? 30.052 -7.019 -38.863 1.00 42.56 85 ASP A O 1
ATOM 660 N N . CYS A 1 86 ? 29.383 -8.905 -39.904 1.00 46.72 86 CYS A N 1
ATOM 661 C CA . CYS A 1 86 ? 27.981 -8.938 -39.478 1.00 46.72 86 CYS A CA 1
ATOM 662 C C . CYS A 1 86 ? 27.777 -8.799 -37.951 1.00 46.72 86 CYS A C 1
ATOM 664 O O . CYS A 1 86 ? 26.668 -8.528 -37.492 1.00 46.72 86 CYS A O 1
ATOM 666 N N . SER A 1 87 ? 28.840 -8.939 -37.159 1.00 49.16 87 SER A N 1
ATOM 667 C CA . SER A 1 87 ? 28.824 -8.800 -35.702 1.00 49.16 87 SER A CA 1
ATOM 668 C C . SER A 1 87 ? 28.855 -7.342 -35.222 1.00 49.16 87 SER A C 1
ATOM 670 O O . SER A 1 87 ? 28.313 -7.053 -34.159 1.00 49.16 87 SER A O 1
ATOM 672 N N . VAL A 1 88 ? 29.444 -6.401 -35.974 1.00 52.78 88 VAL A N 1
ATOM 673 C CA . VAL A 1 88 ? 29.710 -5.026 -35.484 1.00 52.78 88 VAL A CA 1
ATOM 674 C C . VAL A 1 88 ? 28.477 -4.113 -35.594 1.00 52.78 88 VAL A C 1
ATOM 676 O O . VAL A 1 88 ? 28.252 -3.244 -34.749 1.00 52.78 88 VAL A O 1
ATOM 679 N N . LEU A 1 89 ? 27.618 -4.352 -36.590 1.00 55.19 89 LEU A N 1
ATOM 680 C CA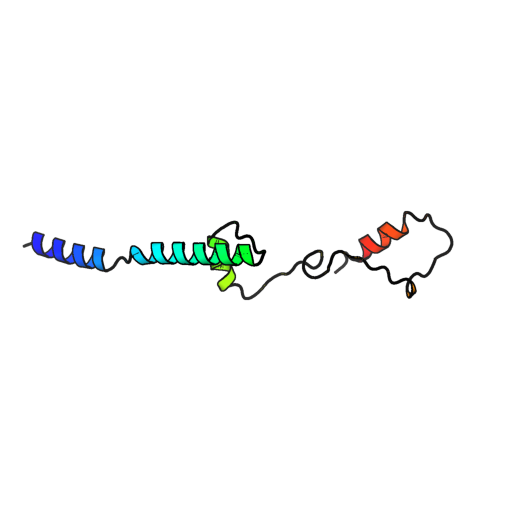 . LEU A 1 89 ? 26.390 -3.576 -36.828 1.00 55.19 89 LEU A CA 1
ATOM 681 C C . LEU A 1 89 ? 25.348 -3.734 -35.708 1.00 55.19 89 LEU A C 1
ATOM 683 O O . LEU A 1 89 ? 24.649 -2.775 -35.378 1.00 55.19 89 LEU A O 1
ATOM 687 N N . MET A 1 90 ? 25.291 -4.907 -35.070 1.00 52.50 90 MET A N 1
ATOM 688 C CA . MET A 1 90 ? 24.399 -5.153 -33.930 1.00 52.50 90 MET A CA 1
ATOM 689 C C . MET A 1 90 ? 24.805 -4.336 -32.691 1.00 52.50 90 MET A C 1
ATOM 691 O O . MET A 1 90 ? 23.939 -3.946 -31.910 1.00 52.50 90 MET A O 1
ATOM 695 N N . PHE A 1 91 ? 26.097 -4.019 -32.529 1.00 49.16 91 PHE A N 1
ATOM 696 C CA . PHE A 1 91 ? 26.585 -3.188 -31.423 1.00 49.16 91 PHE A CA 1
ATOM 697 C C . PHE A 1 91 ? 26.389 -1.686 -31.680 1.00 49.16 91 PHE A C 1
ATOM 699 O O . PHE A 1 91 ? 26.000 -0.963 -30.764 1.00 49.16 91 PHE A O 1
ATOM 706 N N . TYR A 1 92 ? 26.583 -1.198 -32.911 1.00 50.59 92 TYR A N 1
ATOM 707 C CA . TYR A 1 92 ? 26.500 0.246 -33.195 1.00 50.59 92 TYR A CA 1
ATOM 708 C C . TYR A 1 92 ? 25.078 0.815 -33.021 1.00 50.59 92 TYR A C 1
ATOM 710 O O . TYR A 1 92 ? 24.904 1.917 -32.499 1.00 50.59 92 TYR A O 1
ATOM 718 N N . GLN A 1 93 ? 24.046 0.037 -33.373 1.00 51.97 93 GLN A N 1
ATOM 719 C CA . GLN A 1 93 ? 22.642 0.430 -33.183 1.00 51.97 93 GLN A CA 1
ATOM 720 C C . GLN A 1 93 ? 22.221 0.412 -31.698 1.00 51.97 93 GLN A C 1
ATOM 722 O O . GLN A 1 93 ? 21.344 1.173 -31.297 1.00 51.97 93 GLN A O 1
ATOM 727 N N . GLN A 1 94 ? 22.842 -0.436 -30.870 1.00 47.75 94 GLN A N 1
ATOM 728 C CA . GLN A 1 94 ? 22.593 -0.476 -29.422 1.00 47.75 94 GLN A CA 1
ATOM 729 C C . GLN A 1 94 ? 23.244 0.710 -28.693 1.00 47.75 94 GLN A C 1
ATOM 731 O O . GLN A 1 94 ? 22.649 1.246 -27.763 1.00 47.75 94 GLN A O 1
ATOM 736 N N . VAL A 1 95 ? 24.432 1.153 -29.126 1.00 47.69 95 VAL A N 1
ATOM 737 C CA . VAL A 1 95 ? 25.175 2.242 -28.462 1.00 47.69 95 VAL A CA 1
ATOM 738 C C . VAL A 1 95 ? 24.610 3.628 -28.804 1.00 47.69 95 VAL A C 1
ATOM 740 O O . VAL A 1 95 ? 24.559 4.497 -27.937 1.00 47.69 95 VAL A O 1
ATOM 743 N N . ASN A 1 96 ? 24.105 3.847 -30.023 1.00 43.88 96 ASN A N 1
ATOM 744 C CA . ASN A 1 96 ? 23.595 5.169 -30.429 1.00 43.88 96 ASN A CA 1
ATOM 745 C C . ASN A 1 96 ? 22.168 5.477 -29.921 1.00 43.88 96 ASN A C 1
ATOM 747 O O . ASN A 1 96 ? 21.685 6.599 -30.035 1.00 43.88 96 ASN A O 1
ATOM 751 N N . MET A 1 97 ? 21.489 4.501 -29.306 1.00 46.69 97 MET A N 1
ATOM 752 C CA . MET A 1 97 ? 20.212 4.720 -28.610 1.00 46.69 97 MET A CA 1
ATOM 753 C C . MET A 1 97 ? 20.396 5.222 -27.162 1.00 46.69 97 MET A C 1
ATOM 755 O O . MET A 1 97 ? 19.400 5.402 -26.453 1.00 46.69 97 MET A O 1
ATOM 759 N N . GLY A 1 98 ? 21.652 5.419 -26.734 1.00 44.59 98 GLY A N 1
ATOM 760 C CA . GLY A 1 98 ? 22.058 5.836 -25.389 1.00 44.59 98 GLY A CA 1
ATOM 761 C C . GLY A 1 98 ? 22.501 7.297 -25.248 1.00 44.59 98 GLY A C 1
ATOM 762 O O . GLY A 1 98 ? 22.998 7.646 -24.186 1.00 44.59 98 GLY A O 1
ATOM 763 N N . ASN A 1 99 ? 22.337 8.147 -26.269 1.00 37.47 99 ASN A N 1
ATOM 764 C CA . ASN A 1 99 ? 22.632 9.579 -26.154 1.00 37.47 99 ASN A CA 1
ATOM 765 C C . ASN A 1 99 ? 21.347 10.419 -26.228 1.00 37.47 99 ASN A C 1
ATOM 767 O O . ASN A 1 99 ? 20.918 10.830 -27.309 1.00 37.47 99 ASN A O 1
ATOM 771 N N . ILE A 1 100 ? 20.748 10.637 -25.058 1.00 43.62 100 ILE A N 1
ATOM 772 C CA . ILE A 1 100 ? 19.986 11.841 -24.696 1.00 43.62 100 ILE A CA 1
ATOM 773 C C . ILE A 1 100 ? 20.460 12.303 -23.323 1.00 43.62 100 ILE A C 1
ATOM 775 O O . ILE A 1 100 ? 20.658 11.418 -22.461 1.00 43.62 100 ILE A O 1
#

Foldseek 3Di:
DVVVVVVVVVCCVVVVDPPVVVVVLVVVLVVVQVVCVVVVHHDPDSVVVVVVVVDPDDDADPAPGVDPNDPDPDPVPPPPPPDDDPVVVVVVVVVVVPDD

pLDDT: mean 73.59, std 18.56, range [37.47, 94.69]

Secondary structure (DSSP, 8-state):
-HHHHHHHHHHHHHHHS-HHHHHHHHHHHHHHHHHHHHTT---S-HHHHHHGGG-------TBTTTB-S-----TTS----SSS-TTHHHHHHHHGGG--

InterPro domains:
  IPR023214 HAD superfamily [G3DSA:3.40.50.1000] (56-70)
  IPR023298 P-type ATPase, transmembrane domain superfamily [SSF81665] (5-47)
  IPR023299 P-type ATPase, cytoplasmic domain N [G3DSA:3.40.1110.10] (71-82)

Sequence (100 aa):
MYHRNLNSTLVLLTGGIPNSMHTILSVTLFVGAQRFAQHKAIVTRITTAKESVGVTIFCSDKIGTLTINKLTIDRNTIRAYIHCDCSVLMFYQQVNMGNI

Radius of gyration: 29.38 Å; chains: 1; bounding box: 44×26×94 Å